Protein AF-A0A7S2RI77-F1 (afdb_monomer)

Sequence (105 aa):
QAAAGGGPLRLFDIQSKKKLREQPMAAPLEFWSFVKGGDPAQSVLTLATPAALFLWDVSLAAAATPPAKVCPRLPRSEVRECELSPGGSRVLLISMYIEDAERQE

InterPro domains:
  IPR016025 Clathrin heavy chain, N-terminal [SSF50989] (6-76)

Mean predicted aligned error: 10.0 Å

Solvent-accessible surface area (backbone atoms only — not comparable to full-atom values): 6632 Å² total; per-residue (Å²): 136,84,65,83,66,61,53,62,51,72,43,63,42,80,88,81,67,41,77,73,48,75,42,86,40,97,54,36,61,78,40,74,40,81,34,77,43,98,48,94,75,39,32,34,36,40,42,31,35,87,65,30,32,26,45,23,64,64,24,88,88,49,74,95,56,76,62,43,78,76,44,75,49,60,90,72,53,48,72,83,56,63,54,64,43,93,86,76,53,79,45,75,50,66,58,62,60,75,77,72,78,76,73,79,125

Nearest PDB structures (foldseek):
  7d4i-assembly1_B1  TM=6.154E-01  e=5.323E-01  Saccharomyces cerevisiae S288C
  1jmx-assembly1_B  TM=5.292E-01  e=1.505E+00  Pseudomonas putida
  6zqf-assembly1_UA  TM=4.964E-01  e=7.805E-01  Saccharomyces cerevisiae S288C
  8qca-assembly1_D  TM=5.042E-01  e=3.236E+00  Saccharomyces cerevisiae
  6voa-assembly1_B  TM=6.350E-01  e=9.661E+00  Bos taurus

Organism: NCBI:txid1034831

Structure (mmCIF, N/CA/C/O backbone):
data_AF-A0A7S2RI77-F1
#
_entry.id   AF-A0A7S2RI77-F1
#
loop_
_atom_site.group_PDB
_atom_site.id
_atom_site.type_symbol
_atom_site.label_atom_id
_atom_site.label_alt_id
_atom_site.label_comp_id
_atom_site.label_asym_id
_atom_site.label_entity_id
_atom_site.label_seq_id
_atom_site.pdbx_PDB_ins_code
_atom_site.Cartn_x
_atom_site.Cartn_y
_atom_site.Cartn_z
_atom_site.occupancy
_atom_site.B_iso_or_equiv
_atom_site.auth_seq_id
_atom_site.auth_comp_id
_atom_site.auth_asym_id
_atom_site.auth_atom_id
_atom_site.pdbx_PDB_model_num
ATOM 1 N N . GLN A 1 1 ? 11.430 -11.995 3.073 1.00 34.97 1 GLN A N 1
ATOM 2 C CA . GLN A 1 1 ? 10.174 -12.777 3.051 1.00 34.97 1 GLN A CA 1
ATOM 3 C C . GLN A 1 1 ? 9.329 -12.219 1.911 1.00 34.97 1 GLN A C 1
ATOM 5 O O . GLN A 1 1 ? 8.860 -11.098 2.031 1.00 34.97 1 GLN A O 1
ATOM 10 N N . ALA A 1 2 ? 9.256 -12.901 0.763 1.00 35.06 2 ALA A N 1
ATOM 11 C CA . ALA A 1 2 ? 8.525 -12.400 -0.406 1.00 35.06 2 ALA A CA 1
ATOM 12 C C . ALA A 1 2 ? 7.029 -12.719 -0.260 1.00 35.06 2 ALA A C 1
ATOM 14 O O . ALA A 1 2 ? 6.664 -13.876 -0.054 1.00 35.06 2 ALA A O 1
ATOM 15 N N . ALA A 1 3 ? 6.172 -11.701 -0.327 1.00 40.97 3 ALA A N 1
ATOM 16 C CA . ALA A 1 3 ? 4.726 -11.877 -0.288 1.00 40.97 3 ALA A CA 1
ATOM 17 C C . ALA A 1 3 ? 4.241 -12.451 -1.630 1.00 40.97 3 ALA A C 1
ATOM 19 O O . ALA A 1 3 ? 4.104 -11.739 -2.622 1.00 40.97 3 ALA A O 1
ATOM 20 N N . ALA A 1 4 ? 3.996 -13.760 -1.665 1.00 41.94 4 ALA A N 1
ATOM 21 C CA . ALA A 1 4 ? 3.254 -14.392 -2.744 1.00 41.94 4 ALA A CA 1
ATOM 22 C C . ALA A 1 4 ? 1.767 -14.008 -2.631 1.00 41.94 4 ALA A C 1
ATOM 24 O O . ALA A 1 4 ? 1.140 -14.262 -1.604 1.00 41.94 4 ALA A O 1
ATOM 25 N N . GLY A 1 5 ? 1.204 -13.429 -3.694 1.00 49.78 5 GLY A N 1
ATOM 26 C CA . GLY A 1 5 ? -0.241 -13.261 -3.871 1.00 49.78 5 GLY A CA 1
ATOM 27 C C . GLY A 1 5 ? -0.697 -11.808 -3.982 1.00 49.78 5 GLY A C 1
ATOM 28 O O . GLY A 1 5 ? -0.627 -11.040 -3.025 1.00 49.78 5 GLY A O 1
ATOM 29 N N . GLY A 1 6 ? -1.217 -11.440 -5.157 1.00 62.75 6 GLY A N 1
ATOM 30 C CA . GLY A 1 6 ? -1.998 -10.217 -5.327 1.00 62.75 6 GLY A CA 1
ATOM 31 C C . GLY A 1 6 ? -3.266 -10.302 -4.477 1.00 62.75 6 GLY A C 1
ATOM 32 O O . GLY A 1 6 ? -4.147 -11.115 -4.741 1.00 62.75 6 GLY A O 1
ATOM 33 N N . GLY A 1 7 ? -3.330 -9.487 -3.432 1.00 73.12 7 GLY A N 1
ATOM 34 C CA . GLY A 1 7 ? -4.464 -9.365 -2.524 1.00 73.12 7 GLY A CA 1
ATOM 35 C C . GLY A 1 7 ? -4.632 -7.908 -2.091 1.00 73.12 7 GLY A C 1
ATOM 36 O O . GLY A 1 7 ? -3.728 -7.096 -2.307 1.00 73.12 7 GLY A O 1
ATOM 37 N N . PRO A 1 8 ? -5.785 -7.533 -1.515 1.00 84.38 8 PRO A N 1
ATOM 38 C CA . PRO A 1 8 ? -6.013 -6.155 -1.116 1.00 84.38 8 PRO A CA 1
ATOM 39 C C . PRO A 1 8 ? -5.082 -5.757 0.033 1.00 84.38 8 PRO A C 1
ATOM 41 O O . PRO A 1 8 ? -4.946 -6.481 1.022 1.00 84.38 8 PRO A O 1
ATOM 44 N N . LEU A 1 9 ? -4.486 -4.571 -0.071 1.00 85.94 9 LEU A N 1
ATOM 45 C CA . LEU A 1 9 ? -3.754 -3.948 1.021 1.00 85.94 9 LEU A CA 1
ATOM 46 C C . LEU A 1 9 ? -4.760 -3.449 2.059 1.00 85.94 9 LEU A C 1
ATOM 48 O O . LEU A 1 9 ? -5.701 -2.729 1.726 1.00 85.94 9 LEU A O 1
ATOM 52 N N . ARG A 1 10 ? -4.579 -3.835 3.320 1.00 87.62 10 ARG A N 1
ATOM 53 C CA . ARG A 1 10 ? -5.499 -3.497 4.412 1.00 87.62 10 ARG A CA 1
ATOM 54 C C . ARG A 1 10 ? -4.758 -2.778 5.523 1.00 87.62 10 ARG A C 1
ATOM 56 O O . ARG A 1 10 ? -3.711 -3.240 5.966 1.00 87.62 10 ARG A O 1
ATOM 63 N N . LEU A 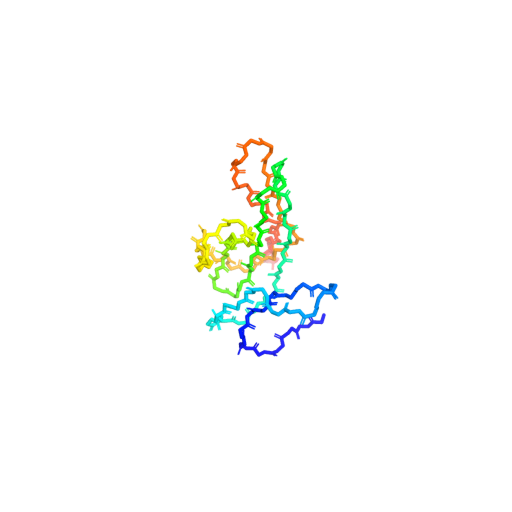1 11 ? -5.339 -1.683 5.996 1.00 86.62 11 LEU A N 1
ATOM 64 C CA . LEU A 1 11 ? -4.849 -0.937 7.147 1.00 86.62 11 LEU A CA 1
ATOM 65 C C . LEU A 1 11 ? -5.767 -1.181 8.324 1.00 86.62 11 LEU A C 1
ATOM 67 O O . LEU A 1 11 ? -6.987 -1.063 8.200 1.00 86.62 11 LEU A O 1
ATOM 71 N N . PHE A 1 12 ? -5.166 -1.510 9.457 1.00 87.75 12 PHE A N 1
ATOM 72 C CA . PHE A 1 12 ? -5.867 -1.778 10.697 1.00 87.75 12 PHE A CA 1
ATOM 73 C C . PHE A 1 12 ? -5.368 -0.831 11.770 1.00 87.75 12 PHE A C 1
ATOM 75 O O . PHE A 1 12 ? -4.170 -0.569 11.873 1.00 87.75 12 PHE A O 1
ATOM 82 N N . ASP A 1 13 ? -6.295 -0.356 12.586 1.00 85.75 13 ASP A N 1
ATOM 83 C CA . ASP A 1 13 ? -5.945 0.240 13.859 1.00 85.75 13 ASP A CA 1
ATOM 84 C C . ASP A 1 13 ? -5.619 -0.888 14.841 1.00 85.75 13 ASP A C 1
ATOM 86 O O . ASP A 1 13 ? -6.445 -1.769 15.085 1.00 85.75 13 ASP A O 1
ATOM 90 N N . ILE A 1 14 ? -4.403 -0.887 15.385 1.00 86.94 14 ILE A N 1
ATOM 91 C CA 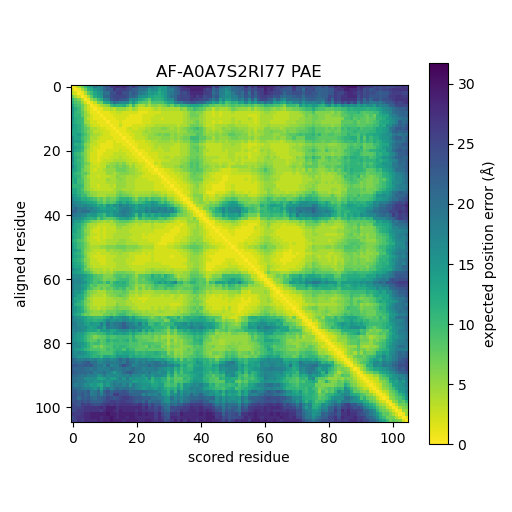. ILE A 1 14 ? -3.922 -1.981 16.239 1.00 86.94 14 ILE A CA 1
ATOM 92 C C . ILE A 1 14 ? -4.689 -2.015 17.567 1.00 86.94 14 ILE A C 1
ATOM 94 O O . ILE A 1 14 ? -4.971 -3.097 18.082 1.00 86.94 14 ILE A O 1
ATOM 98 N N . GLN A 1 15 ? -5.057 -0.850 18.108 1.00 89.62 15 GLN A N 1
ATOM 99 C CA . GLN A 1 15 ? -5.713 -0.755 19.413 1.00 89.62 15 GLN A CA 1
ATOM 100 C C . GLN A 1 15 ? -7.148 -1.289 19.364 1.00 89.62 15 GLN A C 1
ATOM 102 O O . GLN A 1 15 ? -7.521 -2.173 20.132 1.00 89.62 15 GLN A O 1
ATOM 107 N N . SER A 1 16 ? -7.951 -0.790 18.430 1.00 91.69 16 SER A N 1
ATOM 108 C CA . SER A 1 16 ? -9.350 -1.184 18.251 1.00 91.69 16 SER A CA 1
ATOM 109 C C . SER A 1 16 ? -9.525 -2.452 17.415 1.00 91.69 16 SER A C 1
ATOM 111 O O . SER A 1 16 ? -10.633 -2.987 17.351 1.00 91.69 16 SER A O 1
ATOM 113 N N . LYS A 1 17 ? -8.458 -2.930 16.759 1.00 91.00 17 LYS A N 1
ATOM 114 C CA . LYS A 1 17 ? -8.458 -4.056 15.807 1.00 91.00 17 LYS A CA 1
ATOM 115 C C . LYS A 1 17 ? -9.414 -3.858 14.627 1.00 91.00 17 LYS A C 1
ATOM 117 O O . LYS A 1 17 ? -9.791 -4.820 13.955 1.00 91.00 17 LYS A O 1
ATOM 122 N N . LYS A 1 18 ? -9.832 -2.619 14.362 1.00 92.38 18 LYS A N 1
ATOM 123 C CA . LYS A 1 18 ? -10.750 -2.300 13.268 1.00 92.38 18 LYS A CA 1
ATOM 124 C C . LYS A 1 18 ? -9.983 -2.062 11.979 1.00 92.38 18 LYS A C 1
ATOM 126 O O . LYS A 1 18 ? -8.922 -1.440 11.970 1.00 92.38 18 LYS A O 1
ATOM 131 N N . LYS A 1 19 ? -10.560 -2.524 10.870 1.00 89.94 19 LYS A N 1
ATOM 132 C CA . LYS A 1 19 ? -10.088 -2.172 9.530 1.00 89.94 19 LYS A CA 1
ATOM 133 C C . LYS A 1 19 ? -10.394 -0.697 9.277 1.00 89.94 19 LYS A C 1
ATOM 135 O O . LYS A 1 19 ? -11.553 -0.298 9.320 1.00 89.94 19 LYS A O 1
ATOM 140 N N . LEU A 1 20 ? -9.354 0.081 9.016 1.00 86.81 20 LEU A N 1
ATOM 141 C CA . LEU A 1 20 ? -9.430 1.502 8.691 1.00 86.81 20 LEU A CA 1
ATOM 142 C C . LEU A 1 20 ? -9.634 1.702 7.193 1.00 86.81 20 LEU A C 1
ATOM 144 O O . LEU A 1 20 ? -10.507 2.456 6.775 1.00 86.81 20 LEU A O 1
ATOM 148 N N . ARG A 1 21 ? -8.822 1.018 6.380 1.00 87.38 21 ARG A N 1
ATOM 149 C CA . ARG A 1 21 ? -8.841 1.139 4.920 1.00 87.38 21 ARG A CA 1
ATOM 150 C C . ARG A 1 21 ? -8.548 -0.196 4.255 1.00 87.38 21 ARG A C 1
ATOM 152 O O . ARG A 1 21 ? -7.891 -1.066 4.825 1.00 87.38 21 ARG A O 1
ATOM 159 N N . GLU A 1 22 ? -9.031 -0.336 3.031 1.00 88.25 22 GLU A N 1
ATOM 160 C CA . GLU A 1 22 ? -8.738 -1.458 2.151 1.00 88.25 22 GLU A CA 1
ATOM 161 C C . GLU A 1 22 ? -8.561 -0.934 0.732 1.00 88.25 22 GLU A C 1
ATOM 163 O O . GLU A 1 22 ? -9.347 -0.102 0.285 1.00 88.25 22 GLU A O 1
ATOM 168 N N . GLN A 1 23 ? -7.540 -1.423 0.040 1.00 86.44 23 GLN A N 1
ATOM 169 C CA . GLN A 1 23 ? -7.243 -1.049 -1.329 1.00 86.44 23 GLN A CA 1
ATOM 170 C C . GLN A 1 23 ? -6.945 -2.301 -2.159 1.00 86.44 23 GLN A C 1
ATOM 172 O O . GLN A 1 23 ? -5.993 -3.018 -1.844 1.00 86.44 23 GLN A O 1
ATOM 177 N N . PRO A 1 24 ? -7.699 -2.574 -3.237 1.00 86.00 24 PRO A N 1
ATOM 178 C CA . PRO A 1 24 ? -7.347 -3.640 -4.164 1.00 86.00 24 PRO A CA 1
ATOM 179 C C . PRO A 1 24 ? -6.017 -3.332 -4.861 1.00 86.00 24 PRO A C 1
ATOM 181 O O . PRO A 1 24 ? -5.793 -2.212 -5.328 1.00 86.00 24 PRO A O 1
ATOM 184 N N . MET A 1 25 ? -5.153 -4.345 -4.949 1.00 81.56 25 MET A N 1
ATOM 185 C CA . MET A 1 25 ? -3.868 -4.273 -5.640 1.00 81.56 25 MET A CA 1
ATOM 186 C C . MET A 1 25 ? -3.899 -5.200 -6.855 1.00 81.56 25 MET A C 1
ATOM 188 O O . MET A 1 25 ? -4.172 -6.391 -6.724 1.00 81.56 25 MET A O 1
ATOM 192 N N . ALA A 1 26 ? -3.618 -4.651 -8.038 1.00 80.75 26 ALA A N 1
ATOM 193 C CA . ALA A 1 26 ? -3.578 -5.416 -9.289 1.00 80.75 26 ALA A CA 1
ATOM 194 C C . ALA A 1 26 ? -2.289 -6.242 -9.454 1.00 80.75 26 ALA A C 1
ATOM 196 O O . ALA A 1 26 ? -2.222 -7.134 -10.293 1.00 80.75 26 ALA A O 1
ATOM 197 N N . ALA A 1 27 ? -1.261 -5.936 -8.664 1.00 82.62 27 ALA A N 1
ATOM 198 C CA . ALA A 1 27 ? 0.034 -6.598 -8.673 1.00 82.62 27 ALA A CA 1
ATOM 199 C C . ALA A 1 27 ? 0.503 -6.816 -7.226 1.00 82.62 27 ALA A C 1
ATOM 201 O O . ALA A 1 27 ? 0.097 -6.055 -6.340 1.00 82.62 27 ALA A O 1
ATOM 202 N N . PRO A 1 28 ? 1.345 -7.831 -6.966 1.00 82.88 28 PRO A N 1
ATOM 203 C CA . PRO A 1 28 ? 1.919 -8.032 -5.643 1.00 82.88 28 PRO A CA 1
ATOM 204 C C . PRO A 1 28 ? 2.750 -6.816 -5.219 1.00 82.88 28 PRO A C 1
ATOM 206 O O . PRO A 1 28 ? 3.394 -6.153 -6.037 1.00 82.88 28 PRO A O 1
ATOM 209 N N . LEU A 1 29 ? 2.716 -6.532 -3.920 1.00 83.06 29 LEU A N 1
ATOM 210 C CA . LEU A 1 29 ? 3.526 -5.495 -3.298 1.00 83.06 29 LEU A CA 1
ATOM 211 C C . LEU A 1 29 ? 4.899 -6.086 -2.965 1.00 83.06 29 LEU A C 1
ATOM 213 O O . LEU A 1 29 ? 4.986 -7.055 -2.214 1.00 83.06 29 LEU A O 1
ATOM 217 N N . GLU A 1 30 ? 5.960 -5.515 -3.525 1.00 82.06 30 GLU A N 1
ATOM 218 C CA . GLU A 1 30 ? 7.336 -5.958 -3.266 1.00 82.06 30 GLU A CA 1
ATOM 219 C C . GLU A 1 30 ? 7.982 -5.190 -2.117 1.00 82.06 30 GLU A C 1
ATOM 221 O O . GLU A 1 30 ? 8.765 -5.750 -1.354 1.00 82.06 30 GLU A O 1
ATOM 226 N N . PHE A 1 31 ? 7.631 -3.913 -1.979 1.00 81.25 31 PHE A N 1
ATOM 227 C CA . PHE A 1 31 ? 8.140 -3.050 -0.926 1.00 81.25 31 PHE A CA 1
ATOM 228 C C . PHE A 1 31 ? 7.078 -2.034 -0.516 1.00 81.25 31 PHE A C 1
ATOM 230 O O . PHE A 1 31 ? 6.253 -1.604 -1.328 1.00 81.25 31 PHE A O 1
ATOM 237 N N . TRP A 1 32 ? 7.112 -1.635 0.751 1.00 82.94 32 TRP A N 1
ATOM 238 C CA . TRP A 1 32 ? 6.340 -0.510 1.245 1.00 82.94 32 TRP A CA 1
ATOM 239 C C . TRP A 1 32 ? 7.106 0.240 2.323 1.00 82.94 32 TRP A C 1
ATOM 241 O O . TRP A 1 32 ? 7.891 -0.344 3.065 1.00 82.94 32 TRP A O 1
ATOM 251 N N . SER A 1 33 ? 6.831 1.534 2.421 1.00 80.81 33 SER A N 1
ATOM 252 C CA . SER A 1 33 ? 7.332 2.378 3.498 1.00 80.81 33 SER A CA 1
ATOM 253 C C . SER A 1 33 ? 6.223 3.297 3.983 1.00 80.81 33 SER A C 1
ATOM 255 O O . SER A 1 33 ? 5.425 3.801 3.187 1.00 80.81 33 SER A O 1
ATOM 257 N N . PHE A 1 34 ? 6.163 3.494 5.295 1.00 79.38 34 PHE A N 1
ATOM 258 C CA . PHE A 1 34 ? 5.270 4.453 5.922 1.00 79.38 34 PHE A CA 1
ATOM 259 C C . PHE A 1 34 ? 6.044 5.719 6.234 1.00 79.38 34 PHE A C 1
ATOM 261 O O . PHE A 1 34 ? 6.984 5.695 7.026 1.00 79.38 34 PHE A O 1
ATOM 268 N N . VAL A 1 35 ? 5.605 6.828 5.648 1.00 74.00 35 VAL A N 1
ATOM 269 C CA . VAL A 1 35 ? 6.184 8.129 5.933 1.00 74.00 35 VAL A CA 1
ATOM 270 C C . VAL A 1 35 ? 5.158 8.974 6.663 1.00 74.00 35 VAL A C 1
ATOM 272 O O . VAL A 1 35 ? 4.077 9.286 6.152 1.00 74.00 35 VAL A O 1
ATOM 275 N N . LYS A 1 36 ? 5.520 9.347 7.888 1.00 70.44 36 LYS A N 1
ATOM 276 C CA . LYS A 1 36 ? 4.793 10.345 8.657 1.00 70.44 36 LYS A CA 1
ATOM 277 C C . LYS A 1 36 ? 5.208 11.714 8.126 1.00 70.44 36 LYS A C 1
ATOM 279 O O . LYS A 1 36 ? 6.383 12.065 8.182 1.00 70.44 36 LYS A O 1
ATOM 284 N N . GLY A 1 37 ? 4.264 12.461 7.568 1.00 62.75 37 GLY A N 1
ATOM 285 C CA . GLY A 1 37 ? 4.492 13.844 7.178 1.00 62.75 37 GLY A CA 1
ATOM 286 C C . GLY A 1 37 ? 4.841 14.708 8.391 1.00 62.75 37 GLY A C 1
ATOM 287 O O . GLY A 1 37 ? 4.571 14.344 9.537 1.00 62.75 37 GLY A O 1
ATOM 288 N N . GLY A 1 38 ? 5.439 15.874 8.132 1.00 59.69 38 GLY A N 1
ATOM 289 C CA . GLY A 1 38 ? 5.724 16.864 9.178 1.00 59.69 38 GLY A CA 1
ATOM 290 C C . GLY A 1 38 ? 4.462 17.391 9.878 1.00 59.69 38 GLY A C 1
ATOM 291 O O . GLY A 1 38 ? 4.545 17.856 11.010 1.00 59.69 38 GLY A O 1
ATOM 292 N N . ASP A 1 39 ? 3.297 17.265 9.234 1.00 59.56 39 ASP A N 1
ATOM 293 C CA . ASP A 1 39 ? 1.981 17.468 9.839 1.00 59.56 39 ASP A CA 1
ATOM 294 C C . ASP A 1 39 ? 1.422 16.108 10.316 1.00 59.56 39 ASP A C 1
ATOM 296 O O . ASP A 1 39 ? 1.337 15.175 9.509 1.00 59.56 39 ASP A O 1
ATOM 300 N N . PRO A 1 40 ? 1.011 15.954 11.591 1.00 55.28 40 PRO A N 1
ATOM 301 C CA . PRO A 1 40 ? 0.379 14.730 12.092 1.00 55.28 40 PRO A CA 1
ATOM 302 C C . PRO A 1 40 ? -0.867 14.294 11.300 1.00 55.28 40 PRO A C 1
ATOM 304 O O . PRO A 1 40 ? -1.241 13.122 11.368 1.00 55.28 40 PRO A O 1
ATOM 307 N N . ALA A 1 41 ? -1.487 15.195 10.532 1.00 58.34 41 ALA A N 1
ATOM 308 C CA . ALA A 1 41 ? -2.605 14.898 9.646 1.00 58.34 41 ALA A CA 1
ATOM 309 C C . ALA A 1 41 ? -2.193 14.371 8.261 1.00 58.34 41 ALA A C 1
ATOM 311 O O . ALA A 1 41 ? -3.077 14.048 7.471 1.00 58.34 41 ALA A O 1
ATOM 312 N N . GLN A 1 42 ? -0.900 14.260 7.936 1.00 68.25 42 GLN A N 1
ATOM 313 C CA . GLN A 1 42 ? -0.412 13.725 6.662 1.00 68.25 42 GLN A CA 1
ATOM 314 C C . GLN A 1 42 ? 0.368 12.433 6.893 1.00 68.25 42 GLN A C 1
ATOM 316 O O . GLN A 1 42 ? 1.497 12.436 7.366 1.00 68.25 42 GLN A O 1
ATOM 321 N N . SER A 1 43 ? -0.243 11.302 6.568 1.00 77.94 43 SER A N 1
ATOM 322 C CA . SER A 1 43 ? 0.384 9.985 6.623 1.00 77.94 43 SER A CA 1
ATOM 323 C C . SER A 1 43 ? 0.307 9.371 5.238 1.00 77.94 43 SER A C 1
ATOM 325 O O . SER A 1 43 ? -0.780 9.230 4.681 1.00 77.94 43 SER A O 1
ATOM 327 N N . VAL A 1 44 ? 1.457 9.021 4.670 1.00 81.75 44 VAL A N 1
ATOM 328 C CA . VAL A 1 44 ? 1.541 8.486 3.309 1.00 81.75 44 VAL A CA 1
ATOM 329 C C . VAL A 1 44 ? 2.232 7.134 3.345 1.00 81.75 44 VAL A C 1
ATOM 331 O O . VAL A 1 44 ? 3.285 6.973 3.959 1.00 81.75 44 VAL A O 1
ATOM 334 N N . LEU A 1 45 ? 1.653 6.160 2.652 1.00 84.50 45 LEU A N 1
ATOM 335 C CA . LEU A 1 45 ? 2.333 4.920 2.312 1.00 84.50 45 LEU A CA 1
ATOM 336 C C . LEU A 1 45 ? 2.927 5.040 0.919 1.00 84.50 45 LEU A C 1
ATOM 338 O O . LEU A 1 45 ? 2.220 5.335 -0.045 1.00 84.50 45 LEU A O 1
ATOM 342 N N . THR A 1 46 ? 4.214 4.752 0.807 1.00 82.62 46 THR A N 1
ATOM 343 C CA . THR A 1 46 ? 4.823 4.469 -0.487 1.00 82.62 46 THR A CA 1
ATOM 344 C C . THR A 1 46 ? 4.718 2.981 -0.755 1.00 82.62 46 THR A C 1
ATOM 346 O O . THR A 1 46 ? 5.039 2.172 0.113 1.00 82.62 46 THR A O 1
ATOM 349 N N . LEU A 1 47 ? 4.250 2.622 -1.946 1.00 84.69 47 LEU A N 1
ATOM 350 C CA . LEU A 1 47 ? 3.984 1.249 -2.356 1.00 84.69 47 LEU A CA 1
ATOM 351 C C . LEU A 1 47 ? 4.740 0.952 -3.650 1.00 84.69 47 LEU A C 1
ATOM 353 O O . LEU A 1 47 ? 4.564 1.654 -4.648 1.00 84.69 47 LEU A O 1
ATOM 357 N N . ALA A 1 48 ? 5.544 -0.107 -3.652 1.00 83.69 48 ALA A N 1
ATOM 358 C CA . ALA A 1 48 ? 6.278 -0.566 -4.823 1.00 83.69 48 ALA A CA 1
ATOM 359 C C . ALA A 1 48 ? 5.733 -1.906 -5.316 1.00 83.69 48 ALA A C 1
ATOM 361 O O . ALA A 1 48 ? 5.623 -2.875 -4.565 1.00 83.69 48 ALA A O 1
ATOM 362 N N . THR A 1 49 ? 5.431 -1.961 -6.606 1.00 84.88 49 THR A N 1
ATOM 363 C CA . THR A 1 49 ? 5.020 -3.177 -7.324 1.00 84.88 49 THR A CA 1
ATOM 364 C C . THR A 1 49 ? 6.051 -3.491 -8.414 1.00 84.88 49 THR A C 1
ATOM 366 O O . THR A 1 49 ? 6.879 -2.626 -8.718 1.00 84.88 49 THR A O 1
ATOM 369 N N . PRO A 1 50 ? 6.007 -4.665 -9.071 1.00 82.75 50 PRO A N 1
ATOM 370 C CA . PRO A 1 50 ? 6.869 -4.941 -10.223 1.00 82.75 50 PRO A CA 1
ATOM 371 C C . PRO A 1 50 ? 6.775 -3.884 -11.338 1.00 82.75 50 PRO A C 1
ATOM 373 O O . PRO A 1 50 ? 7.747 -3.637 -12.043 1.00 82.75 50 PRO A O 1
ATOM 376 N N . ALA A 1 51 ? 5.613 -3.241 -11.502 1.00 83.19 51 ALA A N 1
ATOM 377 C CA . ALA A 1 51 ? 5.345 -2.351 -12.633 1.00 83.19 51 ALA A CA 1
ATOM 378 C C . ALA A 1 51 ? 5.510 -0.856 -12.318 1.00 83.19 51 ALA A C 1
ATOM 380 O O . ALA A 1 51 ? 5.774 -0.052 -13.215 1.00 83.19 51 ALA A O 1
ATOM 381 N N . ALA A 1 52 ? 5.276 -0.447 -11.071 1.00 84.75 52 ALA A N 1
ATOM 382 C CA . ALA A 1 52 ? 5.154 0.965 -10.728 1.00 84.75 52 ALA A CA 1
ATOM 383 C C . ALA A 1 52 ? 5.308 1.246 -9.234 1.00 84.75 52 ALA A C 1
ATOM 385 O O . ALA A 1 52 ? 5.159 0.356 -8.388 1.00 84.75 52 ALA A O 1
ATOM 386 N N . LEU A 1 53 ? 5.533 2.527 -8.953 1.00 83.88 53 LEU A N 1
ATOM 387 C CA . LEU A 1 53 ? 5.518 3.118 -7.627 1.00 83.88 53 LEU A CA 1
ATOM 388 C C . LEU A 1 53 ? 4.260 3.952 -7.440 1.00 83.88 53 LEU A C 1
ATOM 390 O O . LEU A 1 53 ? 3.833 4.686 -8.3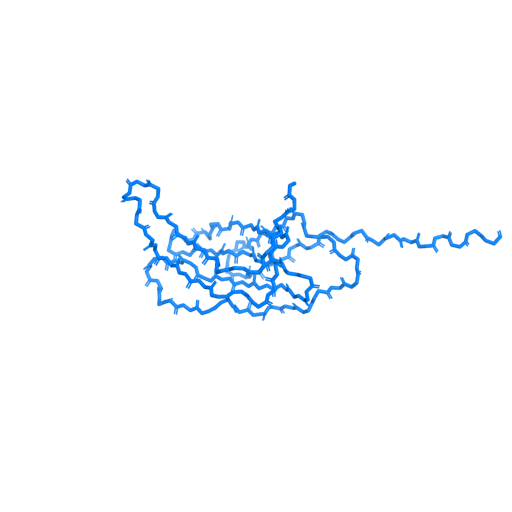40 1.00 83.88 53 LEU A O 1
ATOM 394 N N . PHE A 1 54 ? 3.681 3.841 -6.252 1.00 85.12 54 PHE A N 1
ATOM 395 C CA . PHE A 1 54 ? 2.461 4.529 -5.872 1.00 85.12 54 PHE A CA 1
ATOM 396 C C . PHE A 1 54 ? 2.635 5.231 -4.530 1.00 85.12 54 PHE A C 1
ATOM 398 O O . PHE A 1 54 ? 3.322 4.729 -3.641 1.00 85.12 54 PHE A O 1
ATOM 405 N N . LEU A 1 55 ? 1.955 6.363 -4.372 1.00 84.31 55 LEU A N 1
ATOM 406 C CA . LEU A 1 55 ? 1.776 7.032 -3.090 1.00 84.31 55 LEU A CA 1
ATOM 407 C C . LEU A 1 55 ? 0.315 6.933 -2.680 1.00 84.31 55 LEU A C 1
ATOM 409 O O . LEU A 1 55 ? -0.580 7.339 -3.421 1.00 84.31 55 LEU A O 1
ATOM 413 N N . TRP A 1 56 ? 0.078 6.412 -1.486 1.00 86.00 56 TRP A N 1
ATOM 414 C CA . TRP A 1 56 ? -1.246 6.296 -0.912 1.00 86.00 56 TRP A CA 1
ATOM 415 C C . TRP A 1 56 ? -1.364 7.204 0.301 1.00 86.00 56 TRP A C 1
ATOM 417 O O . TRP A 1 56 ? -0.697 6.993 1.311 1.00 86.00 56 TRP A O 1
ATOM 427 N N . ASP A 1 57 ? -2.209 8.224 0.190 1.00 83.75 57 ASP A N 1
ATOM 428 C CA . ASP A 1 57 ? -2.591 9.037 1.337 1.00 83.75 57 ASP A CA 1
ATOM 429 C C . ASP A 1 57 ? -3.500 8.205 2.244 1.00 83.75 57 ASP A C 1
ATOM 431 O O . ASP A 1 57 ? -4.575 7.763 1.834 1.00 83.75 57 ASP A O 1
ATOM 435 N N . VAL A 1 58 ? -3.040 7.954 3.464 1.00 83.19 58 VAL A N 1
ATOM 436 C CA . VAL A 1 58 ? -3.710 7.106 4.455 1.00 83.19 58 VAL A CA 1
ATOM 437 C C . VAL A 1 58 ? -4.109 7.889 5.696 1.00 83.19 58 VAL A C 1
ATOM 439 O O . VAL A 1 58 ? -4.475 7.300 6.713 1.00 83.19 58 VAL A O 1
ATOM 442 N N . SER A 1 59 ? -4.087 9.217 5.608 1.00 78.88 59 SER A N 1
ATOM 443 C CA .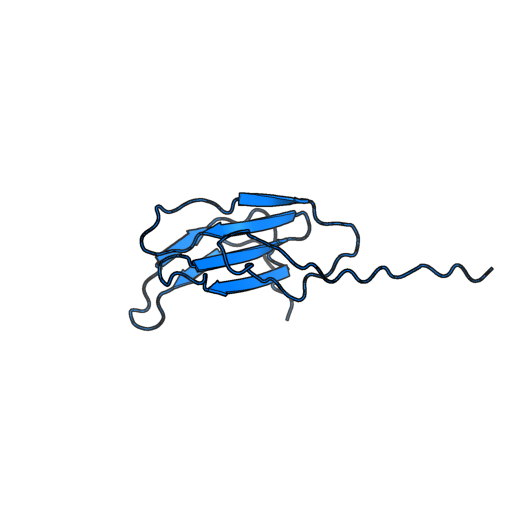 SER A 1 59 ? -4.551 10.094 6.668 1.00 78.88 59 SER A CA 1
ATOM 444 C C . SER A 1 59 ? -6.004 9.811 7.024 1.00 78.88 59 SER A C 1
ATOM 446 O O . SER A 1 59 ? -6.892 9.836 6.173 1.00 78.88 59 SER A O 1
ATOM 448 N N . LEU A 1 60 ? -6.275 9.577 8.308 1.00 70.75 60 LEU A N 1
ATOM 449 C CA . LEU A 1 60 ? -7.630 9.282 8.788 1.00 70.75 60 LEU A CA 1
ATOM 450 C C . LEU A 1 60 ? -8.602 10.456 8.601 1.00 70.75 60 LEU A C 1
ATOM 452 O O . LEU A 1 60 ? -9.800 10.230 8.473 1.00 70.75 60 LEU A O 1
ATOM 456 N N . ALA A 1 61 ? -8.086 11.687 8.549 1.00 67.75 61 ALA A N 1
ATOM 457 C CA . ALA A 1 61 ? -8.870 12.889 8.274 1.00 67.75 61 ALA A CA 1
ATOM 458 C C . ALA A 1 61 ? -9.166 13.103 6.776 1.00 67.75 61 ALA A C 1
ATOM 460 O O . ALA A 1 61 ? -10.064 13.869 6.435 1.00 67.75 61 ALA A O 1
ATOM 461 N N . ALA A 1 62 ? -8.419 12.451 5.880 1.00 67.06 62 ALA A N 1
ATOM 462 C CA . ALA A 1 62 ? -8.613 12.574 4.441 1.00 67.06 62 ALA A CA 1
ATOM 463 C C . ALA A 1 62 ? -9.663 11.572 3.944 1.00 67.06 62 ALA A C 1
ATOM 465 O O . ALA A 1 62 ? -9.823 10.485 4.505 1.00 67.06 62 ALA A O 1
ATOM 466 N N . ALA A 1 63 ? -10.344 11.901 2.843 1.00 73.19 63 ALA A N 1
ATOM 467 C CA . ALA A 1 63 ? -11.197 10.944 2.147 1.00 73.19 63 ALA A CA 1
ATOM 468 C C . ALA A 1 63 ? -10.397 9.686 1.753 1.00 73.19 63 ALA A C 1
ATOM 470 O O . ALA A 1 63 ? -9.180 9.736 1.543 1.00 73.19 63 ALA A O 1
ATOM 471 N N . ALA A 1 64 ? -11.076 8.542 1.656 1.00 76.25 64 ALA A N 1
ATOM 472 C CA . ALA A 1 64 ? -10.460 7.321 1.154 1.00 76.25 64 ALA A CA 1
ATOM 473 C C . ALA A 1 64 ? -10.156 7.486 -0.342 1.00 76.25 64 ALA A C 1
ATOM 475 O O . ALA A 1 64 ? -11.048 7.389 -1.182 1.00 76.25 64 ALA A O 1
ATOM 476 N N . THR A 1 65 ? -8.89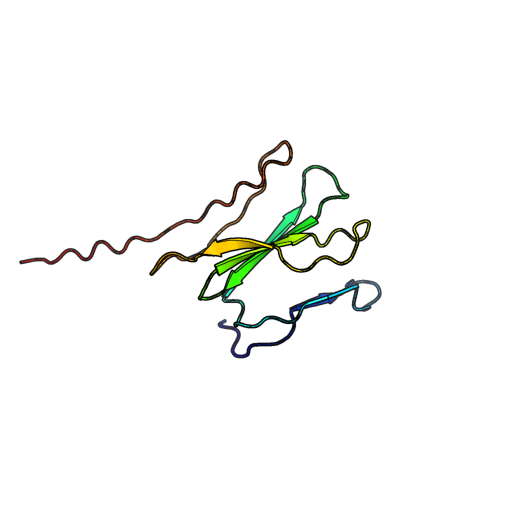7 7.773 -0.667 1.00 81.75 65 THR A N 1
ATOM 477 C CA . THR A 1 65 ? -8.408 7.899 -2.042 1.00 81.75 65 THR A CA 1
ATOM 478 C C . THR A 1 65 ? -7.641 6.642 -2.444 1.00 81.75 65 THR A C 1
ATOM 480 O O . THR 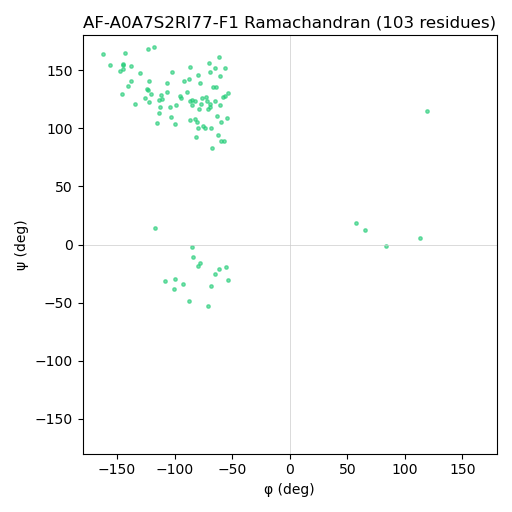A 1 65 ? -7.023 6.005 -1.587 1.00 81.75 65 THR A O 1
ATOM 483 N N . PRO A 1 66 ? -7.671 6.247 -3.726 1.00 84.19 66 PRO A N 1
ATOM 484 C CA . PRO A 1 66 ? -6.811 5.179 -4.214 1.00 84.19 66 PRO A CA 1
ATOM 485 C C . PRO A 1 66 ? -5.337 5.634 -4.251 1.00 84.19 66 PRO A C 1
ATOM 487 O O . PRO A 1 66 ? -5.071 6.836 -4.362 1.00 84.19 66 PRO A O 1
ATOM 490 N N . PRO A 1 67 ? -4.363 4.705 -4.206 1.00 86.88 67 PRO A N 1
ATOM 491 C CA . PRO A 1 67 ? -2.958 5.018 -4.421 1.00 86.88 67 PRO A CA 1
ATOM 492 C C . PRO A 1 67 ? -2.746 5.695 -5.776 1.00 86.88 67 PRO A C 1
ATOM 494 O O . PRO A 1 67 ? -3.145 5.178 -6.821 1.00 86.88 67 PRO A O 1
ATOM 497 N N . ALA A 1 68 ? -2.075 6.839 -5.763 1.00 86.38 68 ALA A N 1
ATOM 498 C CA . ALA A 1 68 ? -1.710 7.563 -6.966 1.00 86.38 68 ALA A CA 1
ATOM 499 C C . ALA A 1 68 ? -0.404 6.997 -7.525 1.00 86.38 68 ALA A C 1
ATOM 501 O O . ALA A 1 68 ? 0.607 6.956 -6.823 1.00 86.38 68 ALA A O 1
ATOM 502 N N . LYS A 1 69 ? -0.407 6.578 -8.794 1.00 86.19 69 LYS A N 1
ATOM 503 C CA . LYS A 1 69 ? 0.821 6.188 -9.497 1.00 86.19 69 LYS A CA 1
ATOM 504 C C . LYS A 1 69 ? 1.716 7.417 -9.643 1.00 86.19 69 LYS A C 1
ATOM 506 O O . LYS A 1 69 ? 1.286 8.406 -10.228 1.00 86.19 69 LYS A O 1
ATOM 511 N N . VAL A 1 70 ? 2.948 7.336 -9.152 1.00 83.50 70 VAL A N 1
ATOM 512 C CA . VAL A 1 70 ? 3.921 8.436 -9.255 1.00 83.50 70 VAL A CA 1
ATOM 513 C C . VAL A 1 70 ? 4.924 8.220 -10.378 1.00 83.50 70 VAL A C 1
ATOM 515 O O . VAL A 1 70 ? 5.240 9.160 -11.099 1.00 83.50 70 VAL A O 1
ATOM 518 N N . CYS A 1 71 ? 5.375 6.984 -10.594 1.00 79.62 71 CYS A N 1
ATOM 519 C CA . CYS A 1 71 ? 6.252 6.653 -11.712 1.00 79.62 71 CYS A CA 1
ATOM 520 C C . CYS A 1 71 ? 6.158 5.165 -12.094 1.00 79.62 71 CYS A C 1
ATOM 522 O O . CYS A 1 71 ? 5.756 4.324 -11.278 1.00 79.62 71 CYS A O 1
ATOM 524 N N . PRO A 1 72 ? 6.469 4.813 -13.356 1.00 82.25 72 PRO A N 1
ATOM 525 C CA . PRO A 1 72 ? 6.762 3.430 -13.715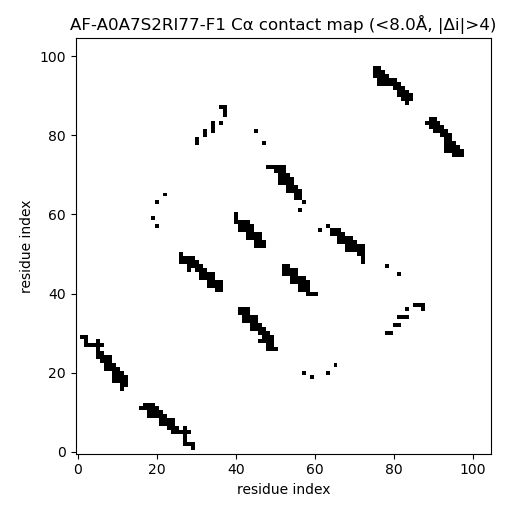 1.00 82.25 72 PRO A CA 1
ATOM 526 C C . PRO A 1 72 ? 8.040 2.965 -13.007 1.00 82.25 72 PRO A C 1
ATOM 528 O O . PRO A 1 72 ? 8.921 3.771 -12.710 1.00 82.25 72 PRO A O 1
ATOM 531 N N . ARG A 1 73 ? 8.148 1.663 -12.743 1.00 72.88 73 ARG A N 1
ATOM 532 C CA . ARG A 1 73 ? 9.372 1.092 -12.180 1.00 72.88 73 ARG A CA 1
ATOM 533 C C . ARG A 1 7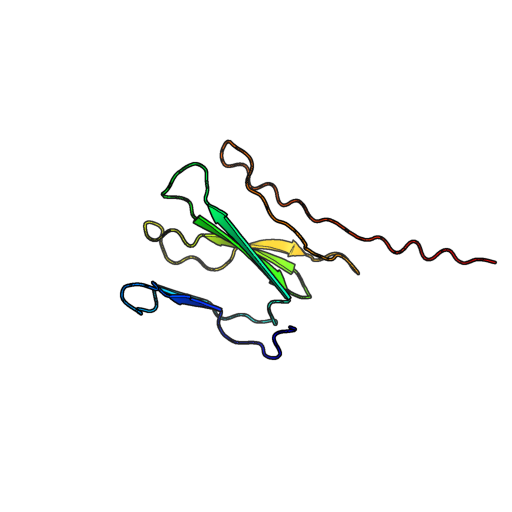3 ? 10.426 0.939 -13.271 1.00 72.88 73 ARG A C 1
ATOM 535 O O . ARG A 1 73 ? 10.106 0.530 -14.386 1.00 72.88 73 ARG A O 1
ATOM 542 N N . LEU A 1 74 ? 11.674 1.262 -12.944 1.00 66.62 74 LEU A N 1
ATOM 543 C CA . LEU A 1 74 ? 12.793 1.058 -13.855 1.00 66.62 74 LEU A CA 1
ATOM 544 C C . LEU A 1 74 ? 13.226 -0.416 -13.828 1.00 66.62 74 LEU A C 1
ATOM 546 O O . LEU A 1 74 ? 13.154 -1.061 -12.776 1.00 66.62 74 LEU A O 1
ATOM 550 N N . PRO A 1 75 ? 13.680 -0.978 -14.960 1.00 60.56 75 PRO A N 1
ATOM 551 C CA . PRO A 1 75 ? 14.233 -2.326 -14.977 1.00 60.56 75 PRO A CA 1
ATOM 552 C C . PRO A 1 75 ? 15.351 -2.448 -13.932 1.00 60.56 75 PRO A C 1
ATOM 554 O O . PRO A 1 75 ? 16.242 -1.605 -13.891 1.00 60.56 75 PRO A O 1
ATOM 557 N N . ARG A 1 76 ? 15.292 -3.490 -13.090 1.00 62.16 76 ARG A N 1
ATOM 558 C CA . ARG A 1 76 ? 16.282 -3.796 -12.032 1.00 62.16 76 ARG A CA 1
ATOM 559 C C . ARG A 1 76 ? 16.393 -2.780 -10.883 1.00 62.16 76 ARG A C 1
ATOM 561 O O . ARG A 1 76 ? 17.303 -2.888 -10.072 1.00 62.16 76 ARG A O 1
ATOM 568 N N . SER A 1 77 ? 15.465 -1.831 -10.741 1.00 63.34 77 SER A N 1
ATOM 569 C CA . SER A 1 77 ? 15.464 -0.953 -9.564 1.00 63.34 77 SER A CA 1
ATOM 570 C C . SER A 1 77 ? 14.924 -1.684 -8.329 1.00 63.34 77 SER A C 1
ATOM 572 O O . SER A 1 77 ? 13.790 -2.186 -8.341 1.00 63.34 77 SER A O 1
ATOM 574 N N . GLU A 1 78 ? 15.696 -1.682 -7.248 1.00 66.12 78 GLU A N 1
ATOM 575 C CA . GLU A 1 78 ? 15.236 -2.043 -5.909 1.00 66.12 78 GLU A CA 1
ATOM 576 C C . GLU A 1 78 ? 14.776 -0.772 -5.182 1.00 66.12 78 GLU A C 1
ATOM 578 O O . GLU A 1 78 ? 15.371 0.289 -5.333 1.00 66.12 78 GLU A O 1
ATOM 583 N N . VAL A 1 79 ? 13.691 -0.842 -4.413 1.00 66.69 79 VAL A N 1
ATOM 584 C CA . VAL A 1 79 ? 13.302 0.263 -3.529 1.00 66.69 79 VAL A CA 1
ATOM 585 C C . VAL A 1 79 ? 13.686 -0.148 -2.124 1.00 66.69 79 VAL A C 1
ATOM 587 O O . VAL A 1 79 ? 13.198 -1.162 -1.634 1.00 66.69 79 VAL A O 1
ATOM 590 N N . ARG A 1 80 ? 14.579 0.619 -1.498 1.00 65.69 80 ARG A N 1
ATOM 591 C CA . ARG A 1 80 ? 15.060 0.346 -0.137 1.00 65.69 80 ARG A CA 1
ATOM 592 C C . ARG A 1 80 ? 14.525 1.335 0.886 1.00 65.69 80 ARG A C 1
ATOM 594 O O . ARG A 1 80 ? 14.298 0.962 2.030 1.00 65.69 80 ARG A O 1
ATOM 601 N N . GLU A 1 81 ? 14.300 2.571 0.462 1.00 65.81 81 GLU A N 1
ATOM 602 C CA . GLU A 1 81 ? 13.897 3.662 1.336 1.00 65.81 81 GLU A CA 1
ATOM 603 C C . GLU A 1 81 ? 12.931 4.590 0.603 1.00 65.81 81 GLU A C 1
ATOM 605 O O . GLU A 1 81 ? 12.877 4.610 -0.626 1.00 65.81 81 GLU A O 1
ATOM 610 N N . CYS A 1 82 ? 12.103 5.306 1.357 1.00 67.12 82 CYS A N 1
ATOM 611 C CA . CYS A 1 82 ? 11.218 6.343 0.844 1.00 67.12 82 CYS A CA 1
ATOM 612 C C . CYS A 1 82 ? 11.114 7.421 1.914 1.00 67.12 82 CYS A C 1
ATOM 614 O O . CYS A 1 82 ? 10.779 7.101 3.054 1.00 67.12 82 CYS A O 1
ATOM 616 N N . GLU A 1 83 ? 11.326 8.676 1.538 1.00 66.31 83 GLU A N 1
ATOM 617 C CA . GLU A 1 83 ? 11.214 9.807 2.452 1.00 66.31 83 GLU A CA 1
ATOM 618 C C . GLU A 1 83 ? 10.191 10.825 1.933 1.00 66.31 83 GLU A C 1
ATOM 620 O O . GLU A 1 83 ? 9.693 10.748 0.810 1.00 66.31 83 GLU A O 1
ATOM 625 N N . LEU A 1 84 ? 9.815 11.775 2.781 1.00 62.28 84 LEU A N 1
ATOM 626 C CA . LEU A 1 84 ? 9.048 12.952 2.391 1.00 62.28 84 LEU A CA 1
ATOM 627 C C . LEU A 1 84 ? 9.894 14.158 2.759 1.00 62.28 84 LEU A C 1
ATOM 629 O O . LEU A 1 84 ? 10.368 14.252 3.890 1.00 62.28 84 LEU A O 1
ATOM 633 N N . SER A 1 85 ? 10.086 15.083 1.818 1.00 59.41 85 SER A N 1
ATOM 634 C CA . SER A 1 85 ? 10.899 16.254 2.122 1.00 59.41 85 SER A CA 1
ATOM 635 C C . SER A 1 85 ? 10.182 17.172 3.124 1.00 59.41 85 SER A C 1
ATOM 637 O O . SER A 1 85 ? 8.942 17.269 3.112 1.00 59.41 85 SER A O 1
ATOM 639 N N . PRO A 1 86 ? 10.938 17.883 3.977 1.00 52.53 86 PRO A N 1
ATOM 640 C CA . PRO A 1 86 ? 10.380 18.916 4.837 1.00 52.53 86 PRO A CA 1
ATOM 641 C C . PRO A 1 86 ? 9.751 20.012 3.964 1.00 52.53 86 PRO A C 1
ATOM 643 O O . PRO A 1 86 ? 10.432 20.615 3.140 1.00 52.53 86 PRO A O 1
ATOM 646 N N . GLY A 1 87 ? 8.445 20.252 4.108 1.00 55.62 87 GLY A N 1
ATOM 647 C CA . GLY A 1 87 ? 7.699 21.221 3.286 1.00 55.62 87 GLY A CA 1
ATOM 648 C C . GLY A 1 87 ? 6.657 20.611 2.344 1.00 55.62 87 GLY A C 1
ATOM 649 O O . GLY A 1 87 ? 6.052 21.330 1.557 1.00 55.62 87 GLY A O 1
ATOM 650 N N . GLY A 1 88 ? 6.420 19.296 2.417 1.00 51.41 88 GLY A N 1
ATOM 651 C CA . GLY A 1 88 ? 5.313 18.642 1.707 1.00 51.41 88 GLY A CA 1
ATOM 652 C C . GLY A 1 88 ? 5.609 18.281 0.250 1.00 51.41 88 GLY A C 1
ATOM 653 O O . GLY A 1 88 ? 4.775 17.647 -0.400 1.00 51.41 88 GLY A O 1
ATOM 654 N N . SER A 1 89 ? 6.804 18.601 -0.260 1.00 53.94 89 SER A N 1
ATOM 655 C CA . SER A 1 89 ? 7.274 18.039 -1.528 1.00 53.94 89 SER A CA 1
ATOM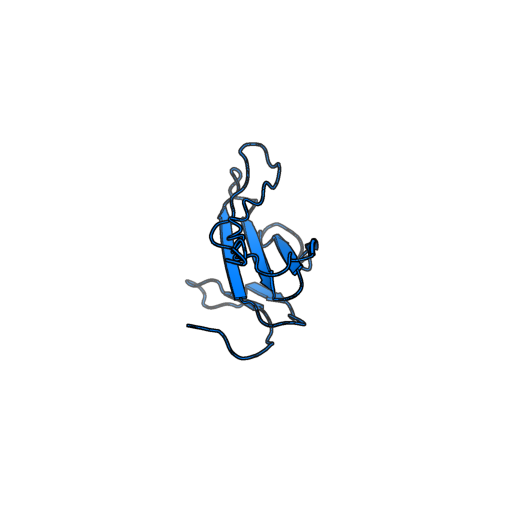 656 C C . SER A 1 89 ? 7.565 16.545 -1.325 1.00 53.94 89 SER A C 1
ATOM 658 O O . SER A 1 89 ? 8.363 16.140 -0.478 1.00 53.94 89 SER A O 1
ATOM 660 N N . ARG A 1 90 ? 6.851 15.688 -2.055 1.00 56.59 90 ARG A N 1
ATOM 661 C CA . ARG A 1 90 ? 6.944 14.228 -1.916 1.00 56.59 90 ARG A CA 1
ATOM 662 C C . ARG A 1 90 ? 8.168 13.740 -2.698 1.00 56.59 90 ARG A C 1
ATOM 664 O O . ARG A 1 90 ? 8.073 13.539 -3.905 1.00 56.59 90 ARG A O 1
ATOM 671 N N . VAL A 1 91 ? 9.321 13.620 -2.037 1.00 52.75 91 VAL A N 1
ATOM 672 C CA . VAL A 1 91 ? 10.590 13.217 -2.672 1.00 52.75 91 VAL A CA 1
ATOM 673 C C . VAL A 1 91 ? 10.847 11.741 -2.415 1.00 52.75 91 VAL A C 1
ATOM 675 O O . VAL A 1 91 ? 11.263 11.353 -1.334 1.00 52.75 91 VAL A O 1
ATOM 678 N N . LEU A 1 92 ? 10.624 10.914 -3.429 1.00 56.34 92 LEU A N 1
ATOM 679 C CA . LEU A 1 92 ? 10.897 9.488 -3.350 1.00 56.34 92 LEU A CA 1
ATOM 680 C C . LEU A 1 92 ? 12.360 9.205 -3.727 1.00 56.34 92 LEU A C 1
ATOM 682 O O . LEU A 1 92 ? 12.718 9.285 -4.900 1.00 56.34 92 LEU A O 1
ATOM 686 N N . LEU A 1 93 ? 13.195 8.865 -2.743 1.00 54.78 93 LEU A N 1
ATOM 687 C CA . LEU A 1 93 ? 14.568 8.406 -2.972 1.00 54.78 93 LEU A CA 1
ATOM 688 C C . LEU A 1 93 ? 14.564 6.916 -3.320 1.00 54.78 93 LEU A C 1
ATOM 690 O O . LEU A 1 93 ? 14.328 6.075 -2.466 1.00 54.78 93 LEU A O 1
ATOM 694 N N . ILE A 1 94 ? 14.829 6.574 -4.578 1.00 57.59 94 ILE A N 1
ATOM 695 C CA . ILE A 1 94 ? 14.936 5.179 -5.021 1.00 57.59 94 ILE A CA 1
ATOM 696 C C . ILE A 1 94 ? 16.422 4.862 -5.170 1.00 57.59 94 ILE A C 1
ATOM 698 O O . ILE A 1 94 ? 17.071 5.372 -6.081 1.00 57.59 94 ILE A O 1
ATOM 702 N N . SER A 1 95 ? 16.971 4.030 -4.284 1.00 54.28 95 SER A N 1
ATOM 703 C CA . SER A 1 95 ? 18.341 3.529 -4.438 1.00 54.28 95 SER A CA 1
ATOM 704 C C . SER A 1 95 ? 18.371 2.456 -5.527 1.00 54.28 95 SER A C 1
ATOM 706 O O . SER A 1 95 ? 17.956 1.323 -5.309 1.00 54.28 95 SER A O 1
ATOM 708 N N . MET A 1 96 ? 18.825 2.819 -6.724 1.00 50.16 96 MET A N 1
ATOM 709 C CA . MET A 1 96 ? 18.971 1.881 -7.832 1.00 50.16 96 MET A CA 1
ATOM 710 C C . MET A 1 96 ? 20.335 1.192 -7.769 1.00 50.16 96 MET A C 1
ATOM 712 O O . MET A 1 96 ? 21.361 1.863 -7.841 1.00 50.16 96 MET A O 1
ATOM 716 N N . TYR A 1 97 ? 20.353 -0.140 -7.722 1.00 47.22 97 TYR A N 1
ATOM 717 C CA . TYR A 1 97 ? 21.520 -0.894 -8.170 1.00 47.22 97 TYR A CA 1
ATOM 718 C C . TYR A 1 97 ? 21.455 -0.988 -9.694 1.00 47.22 97 TYR A C 1
ATOM 720 O O . TYR A 1 97 ? 20.635 -1.718 -10.251 1.00 47.22 97 TYR A O 1
ATOM 728 N N . ILE A 1 98 ? 22.301 -0.219 -10.377 1.00 49.25 98 ILE A N 1
ATOM 729 C CA . ILE A 1 98 ? 22.671 -0.544 -11.751 1.00 49.25 98 ILE A CA 1
ATOM 730 C C . ILE A 1 98 ? 23.731 -1.630 -11.595 1.00 49.25 98 ILE A C 1
ATOM 732 O O . ILE A 1 98 ? 24.870 -1.334 -11.249 1.00 49.25 98 ILE A O 1
ATOM 736 N N . GLU A 1 99 ? 23.351 -2.896 -11.768 1.00 47.97 99 GLU A N 1
ATOM 737 C CA . GLU A 1 99 ? 24.352 -3.887 -12.157 1.00 47.97 99 GLU A CA 1
ATOM 738 C C . GLU A 1 99 ? 24.856 -3.430 -13.522 1.00 47.97 99 GLU A C 1
ATOM 740 O O . GLU A 1 99 ? 24.212 -3.692 -14.543 1.00 47.97 99 GLU A O 1
ATOM 745 N N . ASP A 1 100 ? 25.954 -2.671 -13.524 1.00 46.84 100 ASP A N 1
ATOM 746 C CA . ASP A 1 100 ? 26.773 -2.529 -14.711 1.00 46.84 100 ASP A CA 1
ATOM 747 C C . ASP A 1 100 ? 27.103 -3.959 -15.113 1.00 46.84 100 ASP A C 1
ATOM 749 O O . ASP A 1 100 ? 27.800 -4.694 -14.409 1.00 46.84 100 ASP A O 1
ATOM 753 N N . ALA A 1 101 ? 26.494 -4.399 -16.209 1.00 49.16 101 ALA A N 1
ATOM 754 C CA . ALA A 1 101 ? 26.964 -5.573 -16.895 1.00 49.16 101 ALA A CA 1
ATOM 755 C C . ALA A 1 101 ? 28.325 -5.172 -17.458 1.00 49.16 101 ALA A C 1
ATOM 757 O O . ALA A 1 101 ? 28.420 -4.769 -18.617 1.00 49.16 101 ALA A O 1
ATOM 758 N N . GLU A 1 102 ? 29.365 -5.256 -16.627 1.00 47.28 102 GLU A N 1
ATOM 759 C CA . GLU A 1 102 ? 30.725 -5.408 -17.106 1.00 47.28 102 GLU A CA 1
ATOM 760 C C . GLU A 1 102 ? 30.725 -6.675 -17.962 1.00 47.28 102 GLU A C 1
ATOM 762 O O . GLU A 1 102 ? 30.926 -7.800 -17.504 1.00 47.28 102 GLU A O 1
ATOM 767 N N . ARG A 1 103 ? 30.431 -6.483 -19.250 1.00 47.06 103 ARG A N 1
ATOM 768 C CA . ARG A 1 103 ? 30.962 -7.312 -20.315 1.00 47.06 103 ARG A CA 1
ATOM 769 C C . ARG A 1 103 ? 32.474 -7.154 -20.214 1.00 47.06 103 ARG A C 1
ATOM 771 O O . ARG A 1 103 ? 33.049 -6.245 -20.801 1.00 47.06 103 ARG A O 1
ATOM 778 N N . GLN A 1 104 ? 33.090 -8.017 -19.414 1.00 43.66 104 GLN A N 1
ATOM 779 C CA . GLN A 1 104 ? 34.459 -8.425 -19.664 1.00 43.66 104 GLN A CA 1
ATOM 780 C C . GLN A 1 104 ? 34.460 -9.080 -21.051 1.00 43.66 104 GLN A C 1
ATOM 782 O O . GLN A 1 104 ? 33.882 -10.154 -21.233 1.00 43.66 104 GLN A O 1
ATOM 787 N N . GLU A 1 105 ? 34.984 -8.353 -22.037 1.00 49.09 105 GLU A N 1
ATOM 788 C CA . GLU A 1 105 ? 35.534 -8.940 -23.264 1.00 49.09 105 GLU A CA 1
ATOM 789 C C . GLU A 1 105 ? 36.871 -9.626 -22.967 1.00 49.09 105 GLU A C 1
ATOM 791 O O . GLU A 1 105 ? 37.615 -9.124 -22.089 1.00 49.09 105 GLU A O 1
#

Radius of gyration: 15.79 Å; Cα contacts (8 Å, |Δi|>4): 188; chains: 1; bounding box: 47×36×43 Å

Foldseek 3Di:
DADPDQDWDWDADPVVRDTQDTAGDPFGWGDKDWECAPDNQFIWIWTDGQFFIWIATSRSPDDHDYTHTDGTDDPQWDADDFYQDHPRRGDGDTDGDPPPPPPPD

Secondary structure (DSSP, 8-state):
----S---EEEE-TTT--EEEEE--SS---EEEEEE-SSTT-EEEEEE-SSEEEEEE--TTS--PPPEEEEEPPTTPPP------TTS-----------------

pLDDT: mean 71.13, std 15.29, range [34.97, 92.38]